Protein AF-A0A822B485-F1 (afdb_monomer_lite)

Structure (mmCIF, N/CA/C/O backbone):
data_AF-A0A822B485-F1
#
_entry.id   AF-A0A822B485-F1
#
loop_
_atom_site.group_PDB
_atom_site.id
_atom_site.type_symbol
_atom_site.label_atom_id
_atom_site.label_alt_id
_atom_site.label_comp_id
_atom_site.label_asym_id
_atom_site.label_entity_id
_atom_site.label_seq_id
_atom_site.pdbx_PDB_ins_code
_atom_site.Cartn_x
_atom_site.Cartn_y
_atom_site.Cartn_z
_atom_site.occupancy
_atom_site.B_iso_or_equiv
_atom_site.auth_seq_id
_atom_site.auth_comp_id
_atom_site.auth_asym_id
_atom_site.auth_atom_id
_atom_site.pdbx_PDB_model_num
ATOM 1 N N . THR A 1 1 ? 6.648 13.137 -19.849 1.00 44.84 1 THR A N 1
ATOM 2 C CA . THR A 1 1 ? 5.618 12.220 -19.314 1.00 44.84 1 THR A CA 1
ATOM 3 C C . THR A 1 1 ? 5.781 12.215 -17.812 1.00 44.84 1 THR A C 1
ATOM 5 O O . THR A 1 1 ? 6.897 12.019 -17.356 1.00 44.84 1 THR A O 1
ATOM 8 N N . THR A 1 2 ? 4.758 12.597 -17.051 1.00 49.31 2 THR A N 1
ATOM 9 C CA . THR A 1 2 ? 4.878 12.872 -15.609 1.00 49.31 2 THR A CA 1
ATOM 10 C C . THR A 1 2 ? 5.042 11.583 -14.813 1.00 49.31 2 THR A C 1
ATOM 12 O O . THR A 1 2 ? 4.060 10.918 -14.493 1.00 49.31 2 THR A O 1
ATOM 15 N N . THR A 1 3 ? 6.285 11.233 -14.498 1.00 55.00 3 THR A N 1
ATOM 16 C CA . THR A 1 3 ? 6.611 10.194 -13.521 1.00 55.00 3 THR A CA 1
ATOM 17 C C . THR A 1 3 ? 6.314 10.750 -12.130 1.00 55.00 3 THR A C 1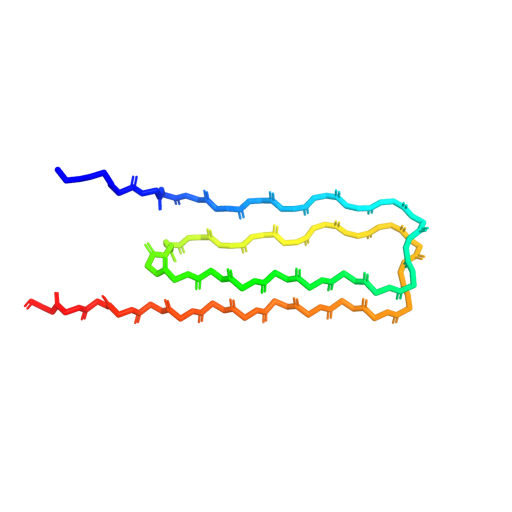
ATOM 19 O O . THR A 1 3 ? 7.024 11.635 -11.654 1.00 55.00 3 THR A O 1
ATOM 22 N N . ILE A 1 4 ? 5.256 10.269 -11.477 1.00 58.31 4 ILE A N 1
ATOM 23 C CA . ILE A 1 4 ? 5.092 10.492 -10.038 1.00 58.31 4 ILE A CA 1
ATOM 24 C C . ILE A 1 4 ? 6.023 9.496 -9.345 1.00 58.31 4 ILE A C 1
ATOM 26 O O . ILE A 1 4 ? 5.817 8.289 -9.383 1.00 58.31 4 ILE A O 1
ATOM 30 N N . THR A 1 5 ? 7.106 10.006 -8.770 1.00 71.69 5 THR A N 1
ATOM 31 C CA . THR A 1 5 ? 8.223 9.205 -8.248 1.00 71.69 5 THR A CA 1
ATOM 32 C C . THR A 1 5 ? 8.021 8.707 -6.816 1.00 71.69 5 THR A C 1
ATOM 34 O O . THR A 1 5 ? 8.791 7.864 -6.359 1.00 71.69 5 THR A O 1
ATOM 37 N N . ALA A 1 6 ? 6.982 9.165 -6.111 1.00 73.94 6 ALA A N 1
ATOM 38 C CA . ALA A 1 6 ? 6.615 8.654 -4.793 1.00 73.94 6 ALA A CA 1
ATOM 39 C C . ALA A 1 6 ? 5.152 8.965 -4.439 1.00 73.94 6 ALA A C 1
ATOM 41 O O . ALA A 1 6 ? 4.632 10.015 -4.815 1.00 73.94 6 ALA A O 1
ATOM 42 N N . ALA A 1 7 ? 4.511 8.083 -3.665 1.00 77.81 7 ALA A N 1
ATOM 43 C CA . ALA A 1 7 ? 3.244 8.375 -2.989 1.00 77.81 7 ALA A CA 1
ATOM 44 C C . ALA A 1 7 ? 3.346 8.099 -1.492 1.00 77.81 7 ALA A C 1
ATOM 46 O O . ALA A 1 7 ? 3.834 7.047 -1.071 1.00 77.81 7 ALA A O 1
ATOM 47 N N . THR A 1 8 ? 2.808 9.034 -0.710 1.00 82.00 8 THR A N 1
ATOM 48 C CA . THR A 1 8 ? 2.810 8.980 0.751 1.00 82.00 8 THR A CA 1
ATOM 49 C C . THR A 1 8 ? 1.406 9.251 1.278 1.00 82.00 8 THR A C 1
ATOM 51 O O . THR A 1 8 ? 0.782 10.239 0.898 1.00 82.00 8 THR A O 1
ATOM 54 N N . ILE A 1 9 ? 0.919 8.393 2.175 1.00 81.38 9 ILE A N 1
ATOM 55 C CA . ILE A 1 9 ? -0.302 8.613 2.959 1.00 81.38 9 ILE A CA 1
ATOM 56 C C . ILE A 1 9 ? 0.083 8.581 4.433 1.00 81.38 9 ILE A C 1
ATOM 58 O O . ILE A 1 9 ? 0.767 7.662 4.887 1.00 81.38 9 ILE A O 1
ATOM 62 N N . SER A 1 10 ? -0.385 9.586 5.169 1.00 84.50 10 SER A N 1
ATOM 63 C CA . SER A 1 10 ? -0.270 9.675 6.621 1.00 84.50 10 SER A CA 1
ATOM 64 C C . SER A 1 10 ? -1.667 9.768 7.210 1.00 84.50 10 SER A C 1
ATOM 66 O O . SER A 1 10 ? -2.450 10.636 6.824 1.00 84.50 10 SER A O 1
ATOM 68 N N . THR A 1 11 ? -1.993 8.851 8.115 1.00 78.00 11 THR A N 1
ATOM 69 C CA . THR A 1 11 ? -3.292 8.824 8.793 1.00 78.00 11 THR A CA 1
ATOM 70 C C . THR A 1 11 ? -3.096 8.679 10.293 1.00 78.00 11 THR A C 1
ATOM 72 O O . THR A 1 11 ? -2.253 7.904 10.748 1.00 78.00 11 THR A O 1
ATOM 75 N N . THR A 1 12 ? -3.908 9.409 11.055 1.00 79.00 12 THR A N 1
ATOM 76 C CA . THR A 1 12 ? -3.902 9.379 12.520 1.00 79.00 12 THR A CA 1
ATOM 77 C C . THR A 1 12 ? -5.296 9.018 13.003 1.00 79.00 12 THR A C 1
ATOM 79 O O . THR A 1 12 ? -6.265 9.635 12.565 1.00 79.00 12 THR A O 1
ATOM 82 N N . SER A 1 13 ? -5.391 8.033 13.897 1.00 76.75 13 SER A N 1
ATOM 83 C CA . SER A 1 13 ? -6.644 7.612 14.540 1.00 76.75 13 SER A CA 1
ATOM 84 C C . SER A 1 13 ? -7.729 7.155 13.556 1.00 76.75 13 SER A C 1
ATOM 86 O O . SER A 1 13 ? -8.884 7.558 13.672 1.00 76.75 13 SER A O 1
ATOM 88 N N . ASN A 1 14 ? -7.371 6.314 12.581 1.00 72.81 14 ASN A N 1
ATOM 89 C CA . ASN A 1 14 ? -8.335 5.701 11.665 1.00 72.81 14 ASN A CA 1
ATOM 90 C C . ASN A 1 14 ? -8.426 4.195 11.921 1.00 72.81 14 ASN A C 1
ATOM 92 O O . ASN A 1 14 ? -7.426 3.541 12.172 1.00 72.81 14 ASN A O 1
ATOM 96 N N . THR A 1 15 ? -9.610 3.597 11.801 1.00 78.62 15 THR A N 1
ATOM 97 C CA . THR A 1 15 ? -9.734 2.133 11.936 1.00 78.62 15 THR A CA 1
ATOM 98 C C . THR A 1 15 ? -8.982 1.399 10.818 1.00 78.62 15 THR A C 1
ATOM 100 O O . THR A 1 15 ? -8.307 0.401 11.080 1.00 78.62 15 THR A O 1
ATOM 103 N N . THR A 1 16 ? -9.031 1.941 9.595 1.00 80.44 16 THR A N 1
ATOM 104 C CA . THR A 1 16 ? -8.411 1.352 8.401 1.00 80.44 16 THR A CA 1
ATOM 105 C C . THR A 1 16 ? -7.718 2.420 7.558 1.00 80.44 16 THR A C 1
ATOM 107 O O . THR A 1 16 ? -8.316 3.455 7.265 1.00 80.44 16 THR A O 1
ATOM 110 N N . ALA A 1 17 ? -6.494 2.143 7.097 1.00 82.94 17 ALA A N 1
ATOM 111 C CA . ALA A 1 17 ? -5.816 2.929 6.061 1.00 82.94 17 ALA A CA 1
ATOM 112 C C . ALA A 1 17 ? -5.423 2.047 4.870 1.00 82.94 17 ALA A C 1
ATOM 114 O O . ALA A 1 17 ? -4.781 1.011 5.043 1.00 82.94 17 ALA A O 1
ATOM 115 N N . THR A 1 18 ? -5.796 2.471 3.660 1.00 83.00 18 THR A N 1
ATOM 116 C CA . THR A 1 18 ? -5.499 1.753 2.411 1.00 83.00 18 THR A CA 1
ATOM 117 C C . THR A 1 18 ? -4.862 2.697 1.398 1.00 83.00 18 THR A C 1
ATOM 119 O O . THR A 1 18 ? -5.391 3.777 1.143 1.00 83.00 18 THR A O 1
ATOM 122 N N . MET A 1 19 ? -3.747 2.277 0.798 1.00 81.31 19 MET A N 1
ATOM 123 C CA . MET A 1 19 ? -3.124 2.950 -0.345 1.00 81.31 19 MET A CA 1
ATOM 124 C C . MET A 1 19 ? -3.022 1.976 -1.517 1.00 81.31 19 MET A C 1
ATOM 126 O O . MET A 1 19 ? -2.529 0.860 -1.353 1.00 81.31 19 MET A O 1
ATOM 130 N N . SER A 1 20 ? -3.426 2.437 -2.700 1.00 81.19 20 SER A N 1
ATOM 131 C CA . SER A 1 20 ? -3.185 1.751 -3.967 1.00 81.19 20 SER A CA 1
ATOM 132 C C . SER A 1 20 ? -2.415 2.678 -4.896 1.00 81.19 20 SER A C 1
ATOM 134 O O . SER A 1 20 ? -2.911 3.745 -5.256 1.00 81.19 20 SER A O 1
ATOM 136 N N . THR A 1 21 ? -1.212 2.275 -5.288 1.00 76.50 21 THR A N 1
ATOM 137 C CA . THR A 1 21 ? -0.358 3.049 -6.199 1.00 76.50 21 THR A CA 1
ATOM 138 C C . THR A 1 21 ? -0.047 2.247 -7.448 1.00 76.50 21 THR A C 1
ATOM 140 O O . THR A 1 21 ? 0.334 1.080 -7.352 1.00 76.50 21 THR A O 1
ATOM 143 N N . ASN A 1 22 ? -0.152 2.900 -8.605 1.00 77.12 22 ASN A N 1
ATOM 144 C CA . ASN A 1 22 ? 0.224 2.347 -9.901 1.00 77.12 22 ASN A CA 1
ATOM 145 C C . ASN A 1 22 ? 1.395 3.148 -10.468 1.00 77.12 22 ASN A C 1
ATOM 147 O O . ASN A 1 22 ? 1.327 4.374 -10.490 1.00 77.12 22 ASN A O 1
ATOM 151 N N . ASN A 1 23 ? 2.422 2.454 -10.960 1.00 72.12 23 ASN A N 1
ATOM 152 C CA . ASN A 1 23 ? 3.606 3.052 -11.596 1.00 72.12 23 ASN A CA 1
ATOM 153 C C . ASN A 1 23 ? 4.421 3.985 -10.680 1.00 72.12 23 ASN A C 1
ATOM 155 O O . ASN A 1 23 ? 5.046 4.933 -11.157 1.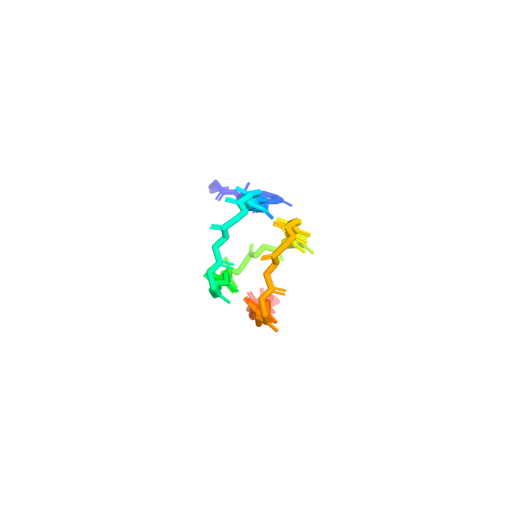00 72.12 23 ASN A O 1
ATOM 159 N N . ASN A 1 24 ? 4.433 3.703 -9.376 1.00 70.69 24 ASN A N 1
ATOM 160 C CA . ASN A 1 24 ? 5.271 4.406 -8.413 1.00 70.69 24 ASN A CA 1
ATOM 161 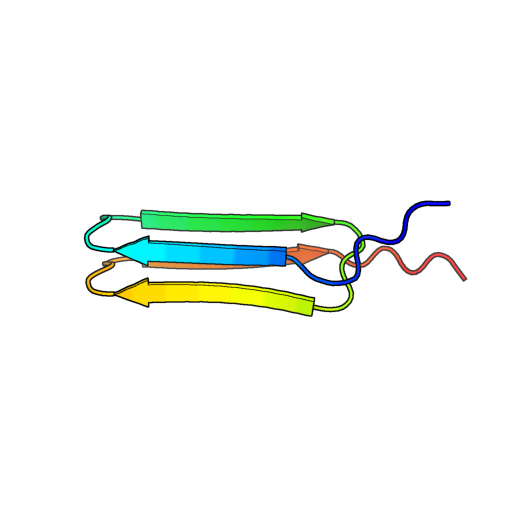C C . ASN A 1 24 ? 6.486 3.556 -8.050 1.00 70.69 24 ASN A C 1
ATOM 163 O O . ASN A 1 24 ? 6.355 2.413 -7.614 1.00 70.69 24 ASN A O 1
ATOM 167 N N . THR A 1 25 ? 7.674 4.151 -8.118 1.00 69.12 25 THR A N 1
ATOM 168 C CA . THR A 1 25 ? 8.902 3.507 -7.636 1.00 69.12 25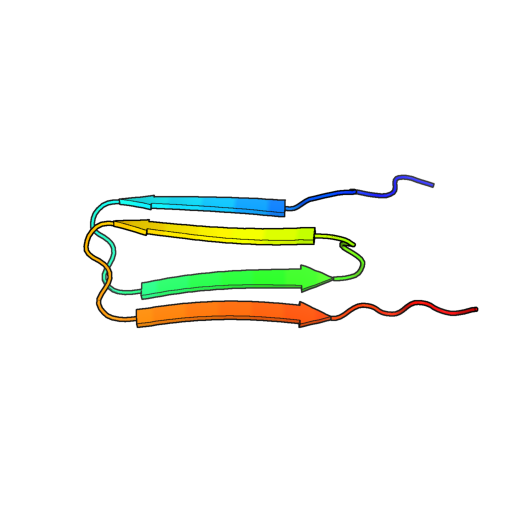 THR A CA 1
ATOM 169 C C . THR A 1 25 ? 8.858 3.271 -6.128 1.00 69.12 25 THR A C 1
ATOM 171 O O . THR A 1 25 ? 9.356 2.255 -5.651 1.00 69.12 25 THR A O 1
ATOM 174 N N . THR A 1 26 ? 8.219 4.189 -5.395 1.00 72.75 26 THR A N 1
ATOM 175 C CA . THR A 1 26 ? 8.111 4.137 -3.937 1.00 72.75 26 THR A CA 1
ATOM 176 C C . THR A 1 26 ? 6.688 4.457 -3.479 1.00 72.75 26 THR A C 1
ATOM 178 O O . THR A 1 26 ? 6.095 5.462 -3.883 1.00 72.75 26 THR A O 1
ATOM 181 N N . ALA A 1 27 ? 6.158 3.619 -2.588 1.00 78.44 27 ALA A N 1
ATOM 182 C CA . ALA A 1 27 ? 4.890 3.822 -1.897 1.00 78.44 27 ALA A CA 1
ATOM 183 C C . ALA A 1 27 ? 5.104 3.686 -0.384 1.00 78.44 27 ALA A C 1
ATOM 185 O O . ALA A 1 27 ? 5.735 2.733 0.075 1.00 78.44 27 ALA A O 1
ATOM 186 N N . THR A 1 28 ? 4.597 4.638 0.399 1.00 81.38 28 THR A N 1
ATOM 187 C CA . THR A 1 28 ? 4.764 4.644 1.859 1.00 81.38 28 THR A CA 1
ATOM 188 C C . THR A 1 28 ? 3.454 4.981 2.560 1.00 81.38 28 THR A C 1
ATOM 190 O O . THR A 1 28 ? 2.901 6.065 2.387 1.00 81.38 28 THR A O 1
ATOM 193 N N . ILE A 1 29 ? 2.978 4.070 3.407 1.00 81.38 29 ILE A N 1
ATOM 194 C CA . ILE A 1 29 ? 1.908 4.340 4.371 1.00 81.38 29 ILE A CA 1
ATOM 195 C C . ILE A 1 29 ? 2.532 4.503 5.754 1.00 81.38 29 ILE A C 1
ATOM 197 O O . ILE A 1 29 ? 3.261 3.626 6.211 1.00 81.38 29 ILE A O 1
ATOM 201 N N . SER A 1 30 ? 2.182 5.596 6.429 1.00 80.56 30 SER A N 1
ATOM 202 C CA . SER A 1 30 ? 2.424 5.786 7.856 1.00 80.56 30 SER A CA 1
ATOM 203 C C . SER A 1 30 ? 1.090 5.856 8.598 1.00 80.56 30 SER A C 1
ATOM 205 O O . SER A 1 30 ? 0.186 6.607 8.215 1.00 80.56 30 SER A O 1
ATOM 207 N N . THR A 1 31 ? 0.952 5.046 9.646 1.00 81.06 31 THR A N 1
ATOM 208 C CA . THR A 1 31 ? -0.271 4.957 10.448 1.00 81.06 31 THR A CA 1
ATOM 209 C C . THR A 1 31 ? 0.038 5.039 11.927 1.00 81.06 31 THR A C 1
ATOM 211 O O . THR A 1 31 ? 0.898 4.304 12.413 1.00 81.06 31 THR A O 1
ATOM 214 N N . THR A 1 32 ? -0.746 5.832 12.649 1.00 77.62 32 THR A N 1
ATOM 215 C CA . THR A 1 32 ? -0.713 5.885 14.113 1.00 77.62 32 THR A CA 1
ATOM 216 C C . THR A 1 32 ? -2.104 5.574 14.652 1.00 77.62 32 THR A C 1
ATOM 218 O O . THR A 1 32 ? -3.065 6.261 14.306 1.00 77.62 32 THR A O 1
ATOM 221 N N . ASN A 1 33 ? -2.194 4.564 15.525 1.00 76.44 33 ASN A N 1
ATOM 222 C CA . ASN A 1 33 ? -3.439 4.043 16.110 1.00 76.44 33 ASN A CA 1
ATOM 223 C C . ASN A 1 33 ? -4.417 3.397 15.106 1.00 76.44 33 ASN A C 1
ATOM 225 O O . ASN A 1 33 ? -5.628 3.514 15.284 1.00 76.44 33 ASN A O 1
ATOM 229 N N . ASN A 1 34 ? -3.915 2.703 14.077 1.00 76.00 34 ASN A N 1
ATOM 230 C CA . ASN A 1 34 ? -4.771 1.949 13.155 1.00 76.00 34 ASN A CA 1
ATOM 231 C C . ASN A 1 34 ? -4.866 0.472 13.549 1.00 76.00 34 ASN A C 1
ATOM 233 O O . ASN A 1 34 ? -3.873 -0.134 13.947 1.00 76.00 34 ASN A O 1
ATOM 237 N N . THR A 1 35 ? -6.054 -0.116 13.386 1.00 80.38 35 THR A N 1
ATOM 238 C CA . THR A 1 35 ? -6.260 -1.563 13.557 1.00 80.38 35 THR A CA 1
ATOM 239 C C . THR A 1 35 ? -5.744 -2.333 12.346 1.00 80.38 35 THR A C 1
ATOM 241 O O . THR A 1 35 ? -5.100 -3.366 12.506 1.00 80.38 35 THR A O 1
ATOM 244 N N . THR A 1 36 ? -5.976 -1.800 11.141 1.00 74.88 36 THR A N 1
ATOM 245 C CA . THR A 1 36 ? -5.542 -2.423 9.886 1.00 74.88 36 THR A CA 1
ATOM 246 C C . THR A 1 36 ? -4.910 -1.392 8.951 1.00 74.88 36 THR A C 1
ATOM 248 O O . THR A 1 36 ? -5.452 -0.304 8.736 1.00 74.88 36 THR A O 1
ATOM 251 N N . ALA A 1 37 ? -3.773 -1.752 8.352 1.00 79.75 37 ALA A N 1
ATOM 252 C CA . ALA A 1 37 ? -3.098 -0.972 7.318 1.00 79.75 37 ALA A CA 1
ATOM 253 C C . ALA A 1 37 ? -2.758 -1.864 6.116 1.00 79.75 37 ALA A C 1
ATOM 255 O O . ALA A 1 37 ? -2.279 -2.986 6.287 1.00 79.75 37 ALA A O 1
ATOM 256 N N . THR A 1 38 ? -2.999 -1.379 4.896 1.00 81.56 38 THR A N 1
ATOM 257 C CA . THR A 1 38 ? -2.730 -2.137 3.664 1.00 81.56 38 THR A CA 1
ATOM 258 C C . THR A 1 38 ? -2.092 -1.250 2.598 1.00 81.56 38 THR A C 1
ATOM 260 O O . THR A 1 38 ? -2.679 -0.252 2.184 1.00 81.56 38 THR A O 1
ATOM 263 N N . ILE A 1 39 ? -0.902 -1.646 2.133 1.00 80.31 39 ILE A N 1
ATOM 264 C CA . ILE A 1 39 ? -0.227 -1.097 0.947 1.00 80.31 39 ILE A CA 1
ATOM 265 C C . ILE A 1 39 ? -0.392 -2.085 -0.204 1.00 80.31 39 ILE A C 1
ATOM 267 O O . ILE A 1 39 ? -0.019 -3.247 -0.066 1.00 80.31 39 ILE A O 1
ATOM 271 N N . SER A 1 40 ? -0.872 -1.604 -1.350 1.00 77.81 40 SER A N 1
ATOM 272 C CA . SER A 1 40 ? -0.756 -2.304 -2.628 1.00 77.81 40 SER A CA 1
ATOM 273 C C . SER A 1 40 ? -0.023 -1.417 -3.630 1.00 77.81 40 SER A C 1
ATOM 275 O O . SER A 1 40 ? -0.470 -0.312 -3.951 1.00 77.81 40 SER A O 1
ATOM 277 N N . ALA A 1 41 ? 1.120 -1.898 -4.111 1.00 72.19 41 ALA A N 1
ATOM 278 C CA . ALA A 1 41 ? 1.910 -1.234 -5.134 1.00 72.19 41 ALA A CA 1
ATOM 279 C C . ALA A 1 41 ? 2.008 -2.151 -6.351 1.00 72.19 41 ALA A C 1
ATOM 281 O O . ALA A 1 41 ? 2.518 -3.264 -6.255 1.00 72.19 41 ALA A O 1
ATOM 282 N N . THR A 1 42 ? 1.518 -1.673 -7.494 1.00 72.06 42 THR A N 1
ATOM 283 C CA . THR A 1 42 ? 1.661 -2.369 -8.774 1.00 72.06 42 THR A CA 1
ATOM 284 C C . THR A 1 42 ? 2.566 -1.539 -9.673 1.00 72.06 42 THR A C 1
ATOM 286 O O . THR A 1 42 ? 2.211 -0.432 -10.083 1.00 72.06 42 THR A O 1
ATOM 289 N N . ASN A 1 43 ? 3.753 -2.065 -9.971 1.00 65.25 43 ASN A N 1
ATOM 290 C CA . ASN A 1 43 ? 4.648 -1.479 -10.962 1.00 65.25 43 ASN A CA 1
ATOM 291 C C . ASN A 1 43 ? 4.478 -2.213 -12.287 1.00 65.25 43 ASN A C 1
ATOM 293 O O . ASN A 1 43 ? 4.922 -3.348 -12.426 1.00 65.25 43 ASN A O 1
ATOM 297 N N . ASN A 1 44 ? 3.876 -1.544 -13.270 1.00 57.16 44 ASN A N 1
ATOM 298 C CA . ASN A 1 44 ? 4.012 -1.937 -14.665 1.00 57.16 44 ASN A CA 1
ATOM 299 C C . ASN A 1 44 ? 5.239 -1.223 -15.230 1.00 57.16 44 ASN A C 1
ATOM 301 O O . ASN A 1 44 ? 5.137 -0.187 -15.883 1.00 57.16 44 ASN A O 1
ATOM 305 N N . THR A 1 45 ? 6.425 -1.766 -14.965 1.00 54.16 45 THR A N 1
ATOM 306 C CA . THR A 1 45 ? 7.596 -1.442 -15.782 1.00 54.16 45 THR A CA 1
ATOM 307 C C . THR A 1 45 ? 7.439 -2.174 -17.110 1.00 54.16 45 THR A C 1
ATOM 309 O O . THR A 1 45 ? 7.933 -3.288 -17.272 1.00 54.16 45 THR A O 1
ATOM 312 N N . THR A 1 46 ? 6.695 -1.590 -18.050 1.00 47.75 46 THR A N 1
ATOM 313 C CA . THR A 1 46 ? 6.827 -1.966 -19.461 1.00 47.75 46 THR A CA 1
ATOM 314 C C . THR A 1 46 ? 8.210 -1.514 -19.918 1.00 47.75 46 THR A C 1
ATOM 316 O O . THR A 1 46 ? 8.490 -0.314 -19.892 1.00 47.75 46 THR A O 1
ATOM 319 N N . THR A 1 4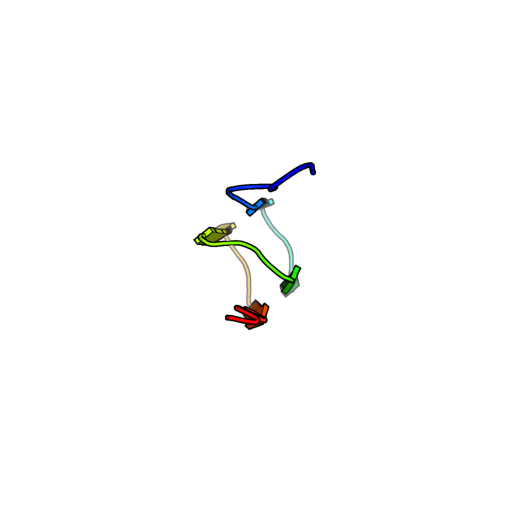7 ? 9.062 -2.493 -20.229 1.00 44.94 47 THR A N 1
ATOM 320 C CA . THR A 1 47 ? 10.386 -2.342 -20.857 1.00 44.94 47 THR A CA 1
ATOM 321 C C . THR A 1 47 ? 10.328 -1.513 -22.126 1.00 44.94 47 THR A C 1
ATOM 323 O O . THR A 1 47 ? 9.376 -1.755 -22.905 1.00 44.94 47 THR A O 1
#

Radius of gyration: 12.32 Å; chains: 1; bounding box: 20×15×37 Å

pLDDT: mean 73.03, std 10.75, range [44.84, 84.5]

Secondary structure (DSSP, 8-state):
------EEEEEES-SEEEEEEES-S-EEEEEES-SEEEEEEE-----

Sequence (47 aa):
TTTITAATISTTSNTTATMSTNNNTTATISTTNNTTATISATNNTTT

Foldseek 3Di:
DDQPAEDEDEDEQDQEEEDEEEQYPYYDYDYYNYVYYDYDYHYPPPD

=== Feature glossary ===
Key to the feature types in this record:

pLDDT. pLDDT is the predicted lDDT-Cα score: AlphaFold's confidence that the local environment of each residue (all inter-atomic distances within 15 Å) is correctly placed. It is a per-residue number between 0 and 100, with higher meaning more reliable.

Radius of gyration, Cα contacts, bounding box. The geometric summary reports three shape descriptors. Rg (radius of gyration) measures how spread out the Cα atoms are about their centre of mass; compact globular proteins have small Rg, elongated or unfolded ones large. Cα contacts (<8 Å, |i−j|>4) count long-range residue pairs in spatial proximity — high for tightly packed folds, near zero for rods or random coil. The bounding-box extents give the protein's footprint along x, y, z in Å.

Backbone torsions (φ/ψ). Backbone dihedral angles. Every residue except chain termini has a φ (preceding-C → N → Cα → C) and a ψ (N → Cα → C → next-N). They are reported in degrees following the IUPAC sign convention. Secondary structure is essentially a statement about which (φ, ψ) basin each residue occupies.

Contact-map, Ramachandran, and PAE plots. Plot images: a contact map (which residues are close in 3D, as an N×N binary image), a Ramachandran scatter (backbone torsion angles, revealing secondary-structure composition at a glance), and — for AlphaFold structures — a PAE heatmap (pairwise prediction confidence).

Predicted aligned error. Predicted Aligned Error (PAE) is an AlphaFold confidence matrix: entry (i, j) is the expected error in the position of residue j, in ångströms, when the prediction is superimposed on the true structure at residue i. Low PAE within a block of residues means that block is internally rigid and well-predicted; high PAE between two blocks means their relative placement is uncertain even if each block individually is confident.

Secondary structure (3-state, P-SEA). Three-state secondary structure (P-SEA) collapses the eight DSSP classes into helix (a), strand (b), and coil (c). P-SEA assigns these from Cα geometry alone — distances and angles — without requiring backbone oxygens, so it works on any Cα trace.

Solvent-accessible surface area. Solvent-accessible surface area (SASA) is the area in Å² traced out by the centre of a 1.4 Å probe sphere (a water molecule) rolled over the protein's van der Waals surface (Shrake–Rupley / Lee–Richards construction). Buried residues have near-zero SASA; fully exposed residues can exceed 200 Å². The total SASA scales roughly with the number of surface residues.

Foldseek 3Di. The Foldseek 3Di string encodes local tertiary geometry as a 20-letter alphabet — one character per residue — derived from the relative positions of nearby Cα atoms. Unlike the amino-acid sequence, 3Di is a direct function of the 3D structure, so two proteins with the same fold have similar 3Di strings even at low sequence identity.

B-factor. For experimental (PDB) structures, the B-factor (temperature factor) quantifies the positional spread of each atom in the crystal — a combination of thermal vibration and static disorder — in units of Å². High B-factors mark flexible loops or poorly resolved regions; low B-factors mark the rigid, well-ordered core.

mmCIF coordinates. The mmCIF block holds the 3D Cartesian coordinates of each backbone atom (N, Cα, C, O) in ångströms. mmCIF is the PDB's canonical archive format — a tagged-loop text representation of the atomic model.

InterPro / GO / CATH / organism. 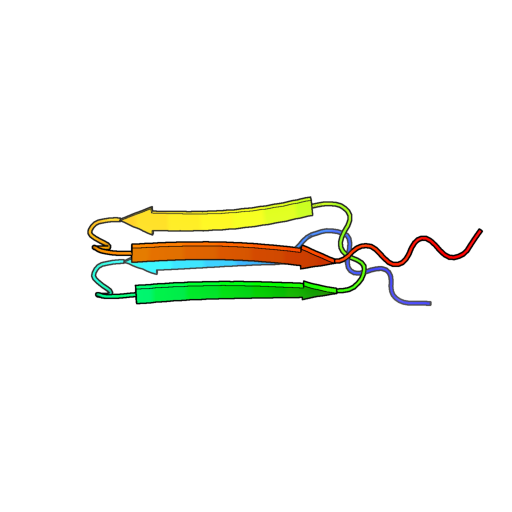Functional annotations link the protein to curated databases. InterPro entries identify conserved domains and families by matching the sequence against member-database signatures (Pfam, PROSITE, CDD, …). Gene Ontology (GO) terms describe molecular function, biological process, and cellular component in a controlled vocabulary. CATH places the structure in a hierarchical fold classification (Class/Architecture/Topology/Homologous-superfamily). The organism is the source species.

Rendered structure images. Structure images are PyMOL renders from six orthogonal camera directions. Cartoon representation draws helices as coils and strands as arrows; sticks shows the backbone as bonds; surface shows the solvent-excluded envelope. Rainbow coloring maps sequence position to hue (blue→red, N→C); chain coloring assigns a distinct color per polypeptide.

Sequence. This is the polypeptide sequence — one letter per residue, N-terminus first. Length ranges from a few dozen residues for small domains to over a thousand for large multi-domain proteins.

Secondary structure (8-state, DSSP). The SS8 string is DSSP's per-residue secondary-structure call. α-helix (H) means an i→i+4 H-bond ladder; β-strand (E) means the residue participates in a β-sheet; 3₁₀ (G) and π (I) are tighter and wider helices; T/S are turns/bends; '-' is loop.

Nearest PDB structures. Structural nearest neighbors (via Foldseek easy-search vs the PDB). Reported per hit: target PDB id, E-value, and alignment TM-score. A TM-score above ~0.5 is the conventional threshold for 'same fold'.